Protein AF-A0ABC9CGK4-F1 (afdb_monomer)

Mean predicted aligned error: 20.27 Å

Foldseek 3Di:
DPVVVVVVVVVVVVVVVVVVVVVPDPDPCPVVVVVVVVVVPDDPDPPPVVVVCVVVPPDDDPDDPVRDPPPVPPDDCDDCPPPDDDDPVVVCVVVVVVPDDLPDDDPVNPDDDDDPDDDFDAFLPPRHGFPDADPPLRTTDNDVVVVVVVVVDDNVVSQVSCVVVPNHDDDD

Structure (mmCIF, N/CA/C/O backbone):
data_AF-A0ABC9CGK4-F1
#
_entry.id   AF-A0ABC9CGK4-F1
#
loop_
_atom_site.group_PDB
_atom_site.id
_atom_site.type_symbol
_atom_site.label_atom_id
_atom_site.label_alt_id
_atom_site.label_comp_id
_atom_site.label_asym_id
_atom_site.label_entity_id
_atom_site.label_seq_id
_atom_site.pdbx_PDB_ins_code
_atom_site.Cartn_x
_atom_site.Cartn_y
_atom_site.Cartn_z
_atom_site.occupancy
_atom_site.B_iso_or_equiv
_atom_site.auth_seq_id
_atom_site.auth_comp_id
_atom_site.auth_asym_id
_atom_site.auth_atom_id
_atom_site.pdbx_PDB_model_num
ATOM 1 N N . MET A 1 1 ? 56.848 48.863 -4.645 1.00 46.91 1 MET A N 1
ATOM 2 C CA . MET A 1 1 ? 55.683 47.947 -4.764 1.00 46.91 1 MET A CA 1
ATOM 3 C C . MET A 1 1 ? 55.242 47.664 -6.224 1.00 46.91 1 MET A C 1
ATOM 5 O O . MET A 1 1 ? 54.053 47.618 -6.500 1.00 46.91 1 MET A O 1
ATOM 9 N N . LYS A 1 2 ? 56.152 47.425 -7.191 1.00 50.72 2 LYS A N 1
ATOM 10 C CA . LYS A 1 2 ? 55.785 47.105 -8.604 1.00 50.72 2 LYS A CA 1
ATOM 11 C C . LYS A 1 2 ? 56.156 45.682 -9.067 1.00 50.72 2 LYS A C 1
ATOM 13 O O . LYS A 1 2 ? 55.828 45.301 -10.188 1.00 50.72 2 LYS A O 1
ATOM 18 N N . TRP A 1 3 ? 56.805 44.889 -8.211 1.00 38.78 3 TRP A N 1
ATOM 19 C CA . TRP A 1 3 ? 57.241 43.521 -8.528 1.00 38.78 3 TRP A CA 1
ATOM 20 C C . TRP A 1 3 ? 56.156 42.463 -8.276 1.00 38.78 3 TRP A C 1
ATOM 22 O O . TRP A 1 3 ? 55.931 41.602 -9.124 1.00 38.78 3 TRP A O 1
ATOM 32 N N . HIS A 1 4 ? 55.400 42.575 -7.179 1.00 43.91 4 HIS A N 1
ATOM 33 C CA . HIS A 1 4 ? 54.334 41.616 -6.850 1.00 43.91 4 HIS A CA 1
ATOM 34 C C . HIS A 1 4 ? 53.151 41.636 -7.835 1.00 43.91 4 HIS A C 1
ATOM 36 O O . HIS A 1 4 ? 52.576 40.591 -8.131 1.00 43.91 4 HIS A O 1
ATOM 42 N N . SER A 1 5 ? 52.824 42.798 -8.408 1.00 45.44 5 SER A N 1
ATOM 43 C CA . SER A 1 5 ? 51.673 42.951 -9.311 1.00 45.44 5 SER A CA 1
ATOM 44 C C . SER A 1 5 ? 51.869 42.247 -10.668 1.00 45.44 5 SER A C 1
ATOM 46 O O . SER A 1 5 ? 50.939 41.630 -11.187 1.00 45.44 5 SER A O 1
ATOM 48 N N . ARG A 1 6 ? 53.100 42.227 -11.208 1.00 48.16 6 ARG A N 1
ATOM 49 C CA . ARG A 1 6 ? 53.419 41.560 -12.489 1.00 48.16 6 ARG A CA 1
ATOM 50 C C . ARG A 1 6 ? 53.414 40.030 -12.415 1.00 48.16 6 ARG A C 1
ATOM 52 O O . ARG A 1 6 ? 53.155 39.375 -13.421 1.00 48.16 6 ARG A O 1
ATOM 59 N N . ARG A 1 7 ? 53.692 39.452 -11.242 1.00 48.03 7 ARG A N 1
ATOM 60 C CA . ARG A 1 7 ? 53.636 37.994 -11.021 1.00 48.03 7 ARG A CA 1
ATOM 61 C C . ARG A 1 7 ? 52.190 37.505 -10.979 1.00 48.03 7 ARG A C 1
ATOM 63 O O . ARG A 1 7 ? 51.848 36.528 -11.636 1.00 48.03 7 ARG A O 1
ATOM 70 N N . LEU A 1 8 ? 51.333 38.244 -10.277 1.00 50.19 8 LEU A N 1
ATOM 71 C CA . LEU A 1 8 ? 49.911 37.929 -10.138 1.00 50.19 8 LEU A CA 1
ATOM 72 C C . LEU A 1 8 ? 49.140 38.066 -11.458 1.00 50.19 8 LEU A C 1
ATOM 74 O O . LEU A 1 8 ? 48.260 37.251 -11.730 1.00 50.19 8 LEU A O 1
ATOM 78 N N . SER A 1 9 ? 49.479 39.044 -12.305 1.00 54.06 9 SER A N 1
ATOM 79 C CA . SER A 1 9 ? 48.847 39.183 -13.623 1.00 54.06 9 SER A CA 1
ATOM 80 C C . SER A 1 9 ? 49.251 38.067 -14.595 1.00 54.06 9 SER A C 1
ATOM 82 O O . SER A 1 9 ? 48.394 37.560 -15.318 1.00 54.06 9 SER A O 1
ATOM 84 N N . LYS A 1 10 ? 50.513 37.609 -14.561 1.00 52.06 10 LYS A N 1
ATOM 85 C CA . LYS A 1 10 ? 50.986 36.458 -15.355 1.00 52.06 10 LYS A CA 1
ATOM 86 C C . LYS A 1 10 ? 50.300 35.149 -14.959 1.00 52.06 10 LYS A C 1
ATOM 88 O O . LYS A 1 10 ? 49.880 34.415 -15.843 1.00 52.06 10 LYS A O 1
ATOM 93 N N . VAL A 1 11 ? 50.136 34.887 -13.660 1.00 56.72 11 VAL A N 1
ATOM 94 C CA . VAL A 1 11 ? 49.480 33.666 -13.148 1.00 56.72 11 VAL A CA 1
ATOM 95 C C . VAL A 1 11 ? 47.980 33.638 -13.479 1.00 56.72 11 VAL A C 1
ATOM 97 O O . VAL A 1 11 ? 47.439 32.595 -13.835 1.00 56.72 11 VAL A O 1
ATOM 100 N N . LYS A 1 12 ? 47.296 34.790 -13.429 1.00 54.22 12 LYS A N 1
ATOM 101 C CA . LYS A 1 12 ? 45.872 34.880 -13.802 1.00 54.22 12 LYS A CA 1
ATOM 102 C C . LYS A 1 12 ? 45.640 34.751 -15.312 1.00 54.22 12 LYS A C 1
ATOM 104 O O . LYS A 1 12 ? 44.657 34.137 -15.720 1.00 54.22 12 LYS A O 1
ATOM 109 N N . ALA A 1 13 ? 46.537 35.298 -16.135 1.00 55.47 13 ALA A N 1
ATOM 110 C CA . ALA A 1 13 ? 46.446 35.189 -17.589 1.00 55.47 13 ALA A CA 1
ATOM 111 C C . ALA A 1 13 ? 46.690 33.754 -18.080 1.00 55.47 13 ALA A C 1
ATOM 113 O O . ALA A 1 13 ? 45.994 33.303 -18.976 1.00 55.47 13 ALA A O 1
ATOM 114 N N . THR A 1 14 ? 47.622 33.007 -17.478 1.00 57.31 14 THR A N 1
ATOM 115 C CA . THR A 1 14 ? 47.886 31.609 -17.863 1.00 57.31 14 THR A CA 1
ATOM 116 C C . THR A 1 14 ? 46.795 30.640 -17.400 1.00 57.31 14 THR A C 1
ATOM 118 O O . THR A 1 14 ? 46.536 29.651 -18.086 1.00 57.31 14 THR A O 1
ATOM 121 N N . GLY A 1 15 ? 46.114 30.927 -16.283 1.00 56.69 15 GLY A N 1
ATOM 122 C CA . GLY A 1 15 ? 44.988 30.124 -15.791 1.00 56.69 15 GLY A CA 1
ATOM 123 C C . GLY A 1 15 ? 43.732 30.209 -16.669 1.00 56.69 15 GLY A C 1
ATOM 124 O O . GLY A 1 15 ? 43.061 29.202 -16.893 1.00 56.69 15 GLY A O 1
ATOM 125 N N . THR A 1 16 ? 43.430 31.383 -17.235 1.00 56.88 16 THR A N 1
ATOM 126 C CA . THR A 1 16 ? 42.256 31.560 -18.111 1.00 56.88 16 THR A CA 1
ATOM 127 C C . THR A 1 16 ? 42.445 30.938 -19.499 1.00 56.88 16 THR A C 1
ATOM 129 O O . THR A 1 16 ? 41.481 30.416 -20.065 1.00 56.88 16 THR A O 1
ATOM 132 N N . THR A 1 17 ? 43.674 30.889 -20.031 1.00 57.62 17 THR A N 1
ATOM 133 C CA . THR A 1 17 ? 43.997 30.149 -21.270 1.00 57.62 17 THR A CA 1
ATOM 134 C C . THR A 1 17 ? 43.929 28.628 -21.080 1.00 57.62 17 THR A C 1
ATOM 136 O O . THR A 1 17 ? 43.604 27.898 -22.018 1.00 57.62 17 THR A O 1
ATOM 139 N N . TRP A 1 18 ? 44.176 28.138 -19.860 1.00 56.16 18 TRP A N 1
ATOM 140 C CA . TRP A 1 18 ? 44.088 26.717 -19.502 1.00 56.16 18 TRP A CA 1
ATOM 141 C C . TRP A 1 18 ? 42.650 26.190 -19.531 1.00 56.16 18 TRP A C 1
ATOM 143 O O . TRP A 1 18 ? 42.375 25.150 -20.126 1.00 56.16 18 TRP A O 1
ATOM 153 N N . TYR A 1 19 ? 41.710 26.940 -18.952 1.00 54.78 19 TYR A N 1
ATOM 154 C CA . TYR A 1 19 ? 40.296 26.555 -18.950 1.00 54.78 19 TYR A CA 1
ATOM 155 C C . TYR A 1 19 ? 39.710 26.514 -20.371 1.00 54.78 19 TYR A C 1
ATOM 157 O O . TYR A 1 19 ? 38.987 25.584 -20.720 1.00 54.78 19 TYR A O 1
ATOM 165 N N . LYS A 1 20 ? 40.092 27.468 -21.233 1.00 58.16 20 LYS A N 1
ATOM 166 C CA . LYS A 1 20 ? 39.636 27.508 -22.633 1.00 58.16 20 LYS A CA 1
ATOM 167 C C . LYS A 1 20 ? 40.177 26.360 -23.493 1.00 58.16 20 LYS A C 1
ATOM 169 O O . LYS A 1 20 ? 39.456 25.890 -24.364 1.00 58.16 20 LYS A O 1
ATOM 174 N N . THR A 1 21 ? 41.403 25.893 -23.250 1.00 59.38 21 THR A N 1
ATOM 175 C CA . THR A 1 21 ? 42.019 24.786 -24.016 1.00 59.38 21 THR A CA 1
ATOM 176 C C . THR A 1 21 ? 41.604 23.396 -23.523 1.00 59.38 21 THR A C 1
ATOM 178 O O . THR A 1 21 ? 41.687 22.429 -24.269 1.00 59.38 21 THR A O 1
ATOM 181 N N . MET A 1 22 ? 41.105 23.272 -22.288 1.00 55.84 22 MET A N 1
ATOM 182 C CA . MET A 1 22 ? 40.564 22.009 -21.769 1.00 55.84 22 MET A CA 1
ATOM 183 C C . MET A 1 22 ? 39.215 21.612 -22.379 1.00 55.84 22 MET A C 1
ATOM 185 O O . MET A 1 22 ? 38.904 20.425 -22.428 1.00 55.84 22 MET A O 1
ATOM 189 N N . ILE A 1 23 ? 38.403 22.585 -22.799 1.00 54.06 23 ILE A N 1
ATOM 190 C CA . ILE A 1 23 ? 37.043 22.338 -23.304 1.00 54.06 23 ILE A CA 1
ATOM 191 C C . ILE A 1 23 ? 37.070 21.780 -24.742 1.00 54.06 23 ILE A C 1
ATOM 193 O O . ILE A 1 23 ? 36.107 21.145 -25.164 1.00 54.06 23 ILE A O 1
ATOM 197 N N . SER A 1 24 ? 38.177 21.949 -25.478 1.00 57.53 24 SER A N 1
ATOM 198 C CA . SER A 1 24 ? 38.319 21.509 -26.875 1.00 57.53 24 SER A CA 1
ATOM 199 C C . SER A 1 24 ? 38.972 20.135 -27.074 1.00 57.53 24 SER A C 1
ATOM 201 O O . SER A 1 24 ? 38.864 19.576 -28.164 1.00 57.53 24 SER A O 1
ATOM 203 N N . ASP A 1 25 ? 39.637 19.567 -26.062 1.00 53.28 25 ASP A N 1
ATOM 204 C CA . ASP A 1 25 ? 40.569 18.449 -26.268 1.00 53.28 25 ASP A CA 1
ATOM 205 C C . ASP A 1 25 ? 40.047 17.130 -25.648 1.00 53.28 25 ASP A C 1
ATOM 207 O O . ASP A 1 25 ? 40.188 16.879 -24.451 1.00 53.28 25 ASP A O 1
ATOM 211 N N . ILE A 1 26 ? 39.475 16.245 -26.478 1.00 56.34 26 ILE A N 1
ATOM 212 C CA . ILE A 1 26 ? 38.935 14.912 -26.106 1.00 56.34 26 ILE A CA 1
ATOM 213 C C . ILE A 1 26 ? 40.022 13.814 -26.245 1.00 56.34 26 ILE A C 1
ATOM 215 O O . ILE A 1 26 ? 39.806 12.748 -26.813 1.00 56.34 26 ILE A O 1
ATOM 219 N N . GLY A 1 27 ? 41.244 14.065 -25.762 1.00 58.41 27 GLY A N 1
ATOM 220 C CA . GLY A 1 27 ? 42.367 13.126 -25.925 1.00 58.41 27 GLY A CA 1
ATOM 221 C C . GLY A 1 27 ? 43.395 13.131 -24.791 1.00 58.41 27 GLY A C 1
ATOM 222 O O . GLY A 1 27 ? 43.463 14.065 -23.993 1.00 58.41 27 GLY A O 1
ATOM 223 N N . ASN A 1 28 ? 44.227 12.079 -24.743 1.00 54.97 28 ASN A N 1
ATOM 224 C CA . ASN A 1 28 ? 45.218 11.773 -23.690 1.00 54.97 28 ASN A CA 1
ATOM 225 C C . ASN A 1 28 ? 46.331 12.827 -23.474 1.00 54.97 28 ASN A C 1
ATOM 227 O O . ASN A 1 28 ? 47.193 12.642 -22.624 1.00 54.97 28 ASN A O 1
ATOM 231 N N . THR A 1 29 ? 46.296 13.973 -24.154 1.00 56.22 29 THR A N 1
ATOM 232 C CA . THR A 1 29 ? 47.241 15.090 -23.970 1.00 56.22 29 THR A CA 1
ATOM 233 C C . THR A 1 29 ? 47.011 15.885 -22.679 1.00 56.22 29 THR A C 1
ATOM 235 O O . THR A 1 29 ? 47.730 16.844 -22.395 1.00 56.22 29 THR A O 1
ATOM 238 N N . LYS A 1 30 ? 45.977 15.537 -21.901 1.00 58.66 30 LYS A N 1
ATOM 239 C CA . LYS A 1 30 ? 45.605 16.230 -20.659 1.00 58.66 30 LYS A CA 1
ATOM 240 C C . LYS A 1 30 ? 46.656 16.051 -19.556 1.00 58.66 30 LYS A C 1
ATOM 242 O O . LYS A 1 30 ? 46.901 16.988 -18.799 1.00 58.66 30 LYS A O 1
ATOM 247 N N . PHE A 1 31 ? 47.292 14.878 -19.497 1.00 56.25 31 PHE A N 1
ATOM 248 C CA . PHE A 1 31 ? 48.267 14.529 -18.460 1.00 56.25 31 PHE A CA 1
ATOM 249 C C . PHE A 1 31 ? 49.621 15.228 -18.672 1.00 56.25 31 PHE A C 1
ATOM 251 O O . PHE A 1 31 ? 50.146 15.848 -17.749 1.00 56.25 31 PHE A O 1
ATOM 258 N N . ASP A 1 32 ? 50.121 15.263 -19.910 1.00 58.19 32 ASP A N 1
ATOM 259 C CA . ASP A 1 32 ? 51.394 15.926 -20.241 1.00 58.19 32 ASP A CA 1
ATOM 260 C C . ASP A 1 32 ? 51.341 17.440 -20.016 1.00 58.19 32 ASP A C 1
ATOM 262 O O . ASP A 1 32 ? 52.285 18.052 -19.508 1.00 58.19 32 ASP A O 1
ATOM 266 N N . LYS A 1 33 ? 50.202 18.061 -20.347 1.00 63.09 33 LYS A N 1
ATOM 267 C CA . LYS A 1 33 ? 49.974 19.487 -20.089 1.00 63.09 33 LYS A CA 1
ATOM 268 C C . LYS A 1 33 ? 49.968 19.771 -18.579 1.00 63.09 33 LYS A C 1
ATOM 270 O O . LYS A 1 33 ? 50.563 20.762 -18.156 1.00 63.09 33 LYS A O 1
ATOM 275 N N . PHE A 1 34 ? 49.361 18.895 -17.772 1.00 59.97 34 PHE A N 1
ATOM 276 C CA . PHE A 1 34 ? 49.305 19.014 -16.309 1.00 59.97 34 PHE A CA 1
ATOM 277 C C . PHE A 1 34 ? 50.690 18.904 -15.654 1.00 59.97 34 PHE A C 1
ATOM 279 O O . PHE A 1 34 ? 51.062 19.780 -14.873 1.00 59.97 34 PHE A O 1
ATOM 286 N N . SER A 1 35 ? 51.496 17.911 -16.048 1.00 60.75 35 SER A N 1
ATOM 287 C CA . SER A 1 35 ? 52.875 17.744 -15.557 1.00 60.75 35 SER A CA 1
ATOM 288 C C . SER A 1 35 ? 53.750 18.963 -15.866 1.00 60.75 35 SER A C 1
ATOM 290 O O . SER A 1 35 ? 54.522 19.428 -15.027 1.00 60.75 35 SER A O 1
ATOM 292 N N . LYS A 1 36 ? 53.598 19.537 -17.065 1.00 63.38 36 LYS A N 1
ATOM 293 C CA . LYS A 1 36 ? 54.353 20.721 -17.492 1.00 63.38 36 LYS A CA 1
ATOM 294 C C . LYS A 1 36 ? 53.952 21.985 -16.725 1.00 63.38 36 LYS A C 1
ATOM 296 O O . LYS A 1 36 ? 54.790 22.851 -16.503 1.00 63.38 36 LYS A O 1
ATOM 301 N N . TRP A 1 37 ? 52.691 22.091 -16.301 1.00 65.94 37 TRP A N 1
ATOM 302 C CA . TRP A 1 37 ? 52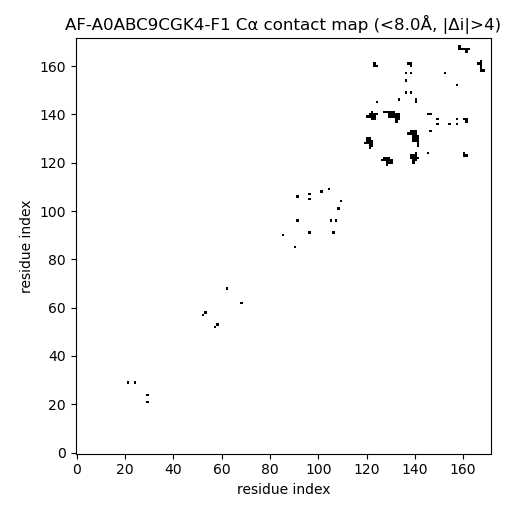.202 23.203 -15.481 1.00 65.94 37 TRP A CA 1
ATOM 303 C C . TRP A 1 37 ? 52.675 23.105 -14.022 1.00 65.94 37 TRP A C 1
ATOM 305 O O . TRP A 1 37 ? 53.106 24.111 -13.460 1.00 65.94 37 TRP A O 1
ATOM 315 N N . LEU A 1 38 ? 52.685 21.900 -13.438 1.00 60.72 38 LEU A N 1
ATOM 316 C CA . LEU A 1 38 ? 53.235 21.659 -12.097 1.00 60.72 38 LEU A CA 1
ATOM 317 C C . LEU A 1 38 ? 54.721 22.034 -12.009 1.00 60.72 38 LEU A C 1
ATOM 319 O O . LEU A 1 38 ? 55.124 22.719 -11.073 1.00 60.72 38 LEU A O 1
ATOM 323 N N . SER A 1 39 ? 55.510 21.698 -13.035 1.00 59.88 39 SER A N 1
ATOM 324 C CA . SER A 1 39 ? 56.930 22.073 -13.115 1.00 59.88 39 SER A CA 1
ATOM 325 C C . SER A 1 39 ? 57.172 23.593 -13.128 1.00 59.88 39 SER A C 1
ATOM 327 O O . SER A 1 39 ? 58.266 24.039 -12.791 1.00 59.88 39 SER A O 1
ATOM 329 N N . VAL A 1 40 ? 56.174 24.397 -13.513 1.00 59.38 40 VAL A N 1
ATOM 330 C CA . VAL A 1 40 ? 56.262 25.867 -13.613 1.00 59.38 40 VAL A CA 1
ATOM 331 C C . VAL A 1 40 ? 55.880 26.567 -12.295 1.00 59.38 40 VAL A C 1
ATOM 333 O O . VAL A 1 40 ? 56.236 27.729 -12.101 1.00 59.38 40 VAL A O 1
ATOM 336 N N . MET A 1 41 ? 55.206 25.880 -11.361 1.00 54.84 41 MET A N 1
ATOM 337 C CA . MET A 1 41 ? 54.667 26.460 -10.115 1.00 54.84 41 MET A CA 1
ATOM 338 C C . MET A 1 41 ? 55.586 26.336 -8.872 1.00 54.84 41 MET A C 1
ATOM 340 O O . MET A 1 41 ? 55.143 26.682 -7.783 1.00 54.84 41 MET A O 1
ATOM 344 N N . HIS A 1 42 ? 56.875 25.994 -9.057 1.00 54.56 42 HIS A N 1
ATOM 345 C CA . HIS A 1 42 ? 57.973 25.930 -8.057 1.00 54.56 42 HIS A CA 1
ATOM 346 C C . HIS A 1 42 ? 57.876 24.830 -6.973 1.00 54.56 42 HIS A C 1
ATOM 348 O O . HIS A 1 42 ? 56.928 24.827 -6.206 1.00 54.56 42 HIS A O 1
ATOM 354 N N . ILE A 1 43 ? 58.929 23.998 -6.844 1.00 44.09 43 ILE A N 1
ATOM 355 C CA . ILE A 1 43 ? 59.604 23.536 -5.600 1.00 44.09 43 ILE A CA 1
ATOM 356 C C . ILE A 1 43 ? 60.914 22.850 -6.041 1.00 44.09 43 ILE A C 1
ATOM 358 O O . ILE A 1 43 ? 60.907 21.790 -6.664 1.00 44.09 43 ILE A O 1
ATOM 362 N N . GLY A 1 44 ? 62.050 23.496 -5.776 1.00 50.28 44 GLY A N 1
ATOM 363 C CA . GLY A 1 44 ? 63.364 22.877 -5.906 1.00 50.28 44 GLY A CA 1
ATOM 364 C C . GLY A 1 44 ? 63.647 22.079 -4.645 1.00 50.28 44 GLY A C 1
ATOM 365 O O . GLY A 1 44 ? 64.079 22.679 -3.679 1.00 50.28 44 GLY A O 1
ATOM 366 N N . GLU A 1 45 ? 63.324 20.784 -4.656 1.00 49.78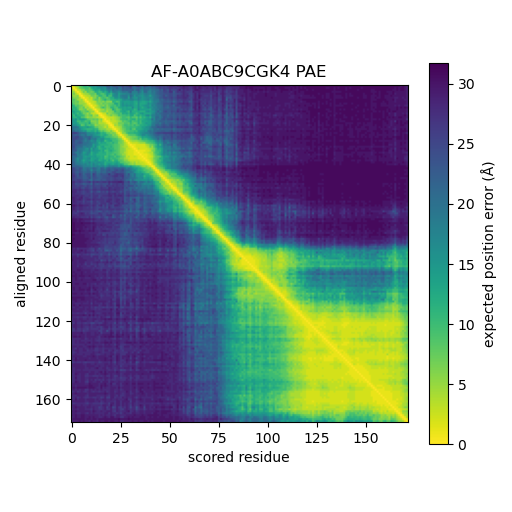 45 GLU A N 1
ATOM 367 C CA . GLU A 1 45 ? 63.848 19.746 -3.738 1.00 49.78 45 GLU A CA 1
ATOM 368 C C . GLU A 1 45 ? 63.285 18.340 -4.052 1.00 49.78 45 GLU A C 1
ATOM 370 O O . GLU A 1 45 ? 63.268 17.451 -3.212 1.00 49.78 45 GLU A O 1
ATOM 375 N N . TYR A 1 46 ? 62.842 18.084 -5.289 1.00 46.62 46 TYR A N 1
ATOM 376 C CA . TYR A 1 46 ? 62.277 16.783 -5.690 1.00 46.62 46 TYR A CA 1
ATOM 377 C C . TYR A 1 46 ? 63.288 15.844 -6.364 1.00 46.62 46 TYR A C 1
ATOM 379 O O . TYR A 1 46 ? 62.906 14.871 -6.997 1.00 46.62 46 TYR A O 1
ATOM 387 N N . SER A 1 47 ? 64.592 16.118 -6.259 1.00 50.53 47 SER A N 1
ATOM 388 C CA . SER A 1 47 ? 65.607 15.227 -6.840 1.00 50.53 47 SER A CA 1
ATOM 389 C C . SER A 1 47 ? 65.998 14.077 -5.907 1.00 50.53 47 SER A C 1
ATOM 391 O O . SER A 1 47 ? 66.525 13.078 -6.387 1.00 50.53 47 SER A O 1
ATOM 393 N N . SER A 1 48 ? 65.772 14.205 -4.593 1.00 44.88 48 SER A N 1
ATOM 394 C CA . SER A 1 48 ? 66.243 13.209 -3.617 1.00 44.88 48 SER A CA 1
ATOM 395 C C . SER A 1 48 ? 65.231 12.088 -3.360 1.00 44.88 48 SER A C 1
ATOM 397 O O . SER A 1 48 ? 65.639 10.946 -3.186 1.00 44.88 48 SER A O 1
ATOM 399 N N . MET A 1 49 ? 63.922 12.370 -3.394 1.00 48.94 49 MET A N 1
ATOM 400 C CA . MET A 1 49 ? 62.893 11.338 -3.171 1.00 48.94 49 MET A CA 1
ATOM 401 C C . MET A 1 49 ? 62.705 10.408 -4.379 1.00 48.94 49 MET A C 1
ATOM 403 O O . MET A 1 49 ? 62.426 9.227 -4.201 1.00 48.94 49 MET A O 1
ATOM 407 N N . GLU A 1 50 ? 62.918 10.901 -5.603 1.00 55.09 50 GLU A N 1
ATOM 408 C CA . GLU A 1 50 ? 62.808 10.088 -6.825 1.00 55.09 50 GLU A CA 1
ATOM 409 C C . GLU A 1 50 ? 63.821 8.928 -6.837 1.00 55.09 50 GLU A C 1
ATOM 411 O O . GLU A 1 50 ? 63.498 7.825 -7.271 1.00 55.09 50 GLU A O 1
ATOM 416 N N . LEU A 1 51 ? 65.029 9.130 -6.295 1.00 53.66 51 LEU A N 1
ATOM 417 C CA . LEU A 1 51 ? 66.045 8.074 -6.228 1.00 53.66 51 LEU A CA 1
ATOM 418 C C . LEU A 1 51 ? 65.725 7.000 -5.181 1.00 53.66 51 LEU A C 1
ATOM 420 O O . LEU A 1 51 ? 66.057 5.838 -5.402 1.00 53.66 51 LEU A O 1
ATOM 424 N N . GLU A 1 52 ? 65.066 7.346 -4.074 1.00 50.62 52 GLU A N 1
ATOM 425 C CA . GLU A 1 52 ? 64.681 6.372 -3.042 1.00 50.62 52 GLU A CA 1
ATOM 426 C C . GLU A 1 52 ? 63.461 5.541 -3.460 1.00 50.62 52 GLU A C 1
ATOM 428 O O . GLU A 1 52 ? 63.443 4.329 -3.244 1.00 50.62 52 GLU A O 1
ATOM 433 N N . VAL A 1 53 ? 62.490 6.151 -4.151 1.00 53.81 53 VAL A N 1
ATOM 434 C CA . VAL A 1 53 ? 61.304 5.452 -4.683 1.00 53.81 53 VAL A CA 1
ATOM 435 C C . VAL A 1 53 ? 61.680 4.480 -5.809 1.00 53.81 53 VAL A C 1
ATOM 437 O O . VAL A 1 53 ? 61.139 3.376 -5.874 1.00 53.81 53 VAL A O 1
ATOM 440 N N . VAL A 1 54 ? 62.651 4.839 -6.659 1.00 56.12 54 VAL A N 1
ATOM 441 C CA . VAL A 1 54 ? 63.182 3.950 -7.711 1.00 56.12 54 VAL A CA 1
ATOM 442 C C . VAL A 1 54 ? 63.978 2.779 -7.120 1.00 56.12 54 VAL A C 1
ATOM 444 O O . VAL A 1 54 ? 63.930 1.675 -7.660 1.00 56.12 54 VAL A O 1
ATOM 447 N N . LYS A 1 55 ? 64.675 2.984 -5.994 1.00 52.56 55 LYS A N 1
ATOM 448 C CA . LYS A 1 55 ? 65.481 1.947 -5.324 1.00 52.56 55 LYS A CA 1
ATOM 449 C C . LYS A 1 55 ? 64.640 0.936 -4.534 1.00 52.56 55 LYS A C 1
ATOM 451 O O . LYS A 1 55 ? 65.133 -0.147 -4.238 1.00 52.56 55 LYS A O 1
ATOM 456 N N . ALA A 1 56 ? 63.394 1.279 -4.205 1.00 51.91 56 ALA A N 1
ATOM 457 C CA . ALA A 1 56 ? 62.499 0.468 -3.379 1.00 51.91 56 ALA A CA 1
ATOM 458 C C . ALA A 1 56 ? 61.608 -0.528 -4.156 1.00 51.91 56 ALA A C 1
ATOM 460 O O . ALA A 1 56 ? 60.724 -1.120 -3.548 1.00 51.91 56 ALA A O 1
ATOM 461 N N . GLU A 1 57 ? 61.789 -0.711 -5.473 1.00 55.81 57 GLU A N 1
ATOM 462 C CA . GLU A 1 57 ? 60.988 -1.642 -6.305 1.00 55.81 57 GLU A CA 1
ATOM 463 C C . GLU A 1 57 ? 59.452 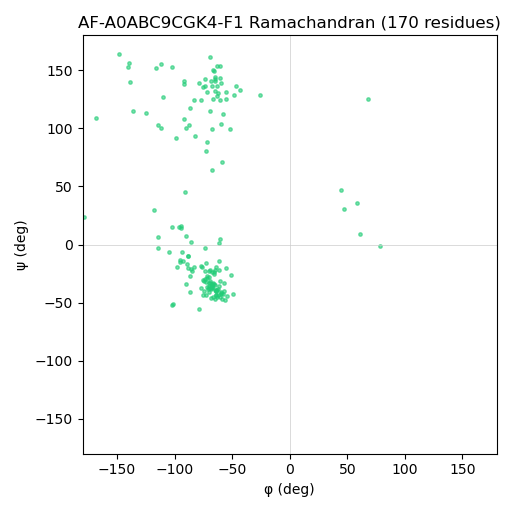-1.537 -6.100 1.00 55.81 57 GLU A C 1
ATOM 465 O O . GLU A 1 57 ? 58.712 -2.501 -6.270 1.00 55.81 57 GLU A O 1
ATOM 470 N N . MET A 1 58 ? 58.928 -0.352 -5.761 1.00 52.34 58 MET A N 1
ATOM 471 C CA . MET A 1 58 ? 57.482 -0.119 -5.577 1.00 52.34 58 MET A CA 1
ATOM 472 C C . MET A 1 58 ? 56.781 0.427 -6.833 1.00 52.34 58 MET A C 1
ATOM 474 O O . MET A 1 58 ? 55.654 0.922 -6.762 1.00 52.34 58 MET A O 1
ATOM 478 N N . VAL A 1 59 ? 57.410 0.337 -8.007 1.00 57.47 59 VAL A N 1
ATOM 479 C CA . VAL A 1 59 ? 56.762 0.708 -9.270 1.00 57.47 59 VAL A CA 1
ATOM 480 C C . VAL A 1 59 ? 56.030 -0.517 -9.805 1.00 57.47 59 VAL A C 1
ATOM 482 O O . VAL A 1 59 ? 56.640 -1.437 -10.345 1.00 57.47 59 VAL A O 1
ATOM 485 N N . LEU A 1 60 ? 54.702 -0.535 -9.645 1.00 57.16 60 LEU A N 1
ATOM 486 C CA . LEU A 1 60 ? 53.839 -1.506 -10.320 1.00 57.16 60 LEU A CA 1
ATOM 487 C C . LEU A 1 60 ? 54.219 -1.587 -11.804 1.00 57.16 60 LEU A C 1
ATOM 489 O O . LEU A 1 60 ? 54.404 -0.556 -12.455 1.00 57.16 60 LEU A O 1
ATOM 493 N N . ALA A 1 61 ? 54.291 -2.810 -12.338 1.00 58.84 61 ALA A N 1
ATOM 494 C CA . ALA A 1 61 ? 54.554 -3.035 -13.753 1.00 58.84 61 ALA A CA 1
ATOM 495 C C . ALA A 1 61 ? 53.634 -2.130 -14.603 1.00 58.84 61 ALA A C 1
ATOM 497 O O . ALA A 1 61 ? 52.415 -2.141 -14.393 1.00 58.84 61 ALA A O 1
ATOM 498 N N . PRO A 1 62 ? 54.173 -1.359 -15.569 1.00 60.44 62 PRO A N 1
ATOM 499 C CA . PRO A 1 62 ? 53.411 -0.341 -16.303 1.00 60.44 62 PRO A CA 1
ATOM 500 C C . PRO A 1 62 ? 52.240 -0.927 -17.102 1.00 60.44 62 PRO A C 1
ATOM 502 O O . PRO A 1 62 ? 51.341 -0.207 -17.542 1.00 60.44 62 PRO A O 1
ATOM 505 N N . THR A 1 63 ? 52.220 -2.247 -17.280 1.00 61.25 63 THR A N 1
ATOM 506 C CA . THR A 1 63 ? 51.151 -2.970 -17.953 1.00 61.25 63 THR A CA 1
ATOM 507 C C . THR A 1 63 ? 50.805 -4.228 -17.171 1.00 61.25 63 THR A C 1
ATOM 509 O O . THR A 1 63 ? 51.607 -5.154 -17.065 1.00 61.25 63 THR A O 1
ATOM 512 N N . LEU A 1 64 ? 49.586 -4.268 -16.641 1.00 70.62 64 LEU A N 1
ATOM 513 C CA . LEU A 1 64 ? 49.051 -5.441 -15.958 1.00 70.62 64 LEU A CA 1
ATOM 514 C C . LEU A 1 64 ? 48.892 -6.612 -16.950 1.00 70.62 64 LEU A C 1
ATOM 516 O O . LEU A 1 64 ? 48.447 -6.383 -18.077 1.00 70.62 64 LEU A O 1
ATOM 520 N N . PRO A 1 65 ? 49.165 -7.866 -16.545 1.00 67.50 65 PRO A N 1
ATOM 521 C CA . PRO A 1 65 ? 49.211 -9.026 -17.447 1.00 67.50 65 PRO A CA 1
ATOM 522 C C . PRO A 1 65 ? 47.865 -9.372 -18.106 1.00 67.50 65 PRO A C 1
ATOM 524 O O . PRO A 1 65 ? 47.832 -10.024 -19.146 1.00 67.50 65 PRO A O 1
ATOM 527 N N . PHE A 1 66 ? 46.743 -8.905 -17.552 1.00 72.75 66 PHE A N 1
ATOM 528 C CA . PHE A 1 66 ? 45.417 -9.061 -18.165 1.00 72.75 66 PHE A CA 1
ATOM 529 C C . PHE A 1 66 ? 45.057 -7.924 -19.139 1.00 72.75 66 PHE A C 1
ATOM 531 O O . PHE A 1 66 ? 44.060 -8.006 -19.859 1.00 72.75 66 PHE A O 1
ATOM 538 N N . LYS A 1 67 ? 45.849 -6.845 -19.181 1.00 60.16 67 LYS A N 1
ATOM 539 C CA . LYS A 1 67 ? 45.598 -5.664 -20.006 1.00 60.16 67 LYS A CA 1
ATOM 540 C C . LYS A 1 67 ? 46.443 -5.753 -21.271 1.00 60.16 67 LYS A C 1
ATOM 542 O O . LYS A 1 67 ? 47.579 -5.292 -21.312 1.00 60.16 67 LYS A O 1
ATOM 547 N N . LYS A 1 68 ? 45.876 -6.336 -22.332 1.00 66.88 68 LYS A N 1
ATOM 548 C CA . LYS A 1 68 ? 46.488 -6.286 -23.668 1.00 66.88 68 LYS A CA 1
ATOM 549 C C . LYS A 1 68 ? 46.648 -4.817 -24.064 1.00 66.88 68 LYS A C 1
ATOM 551 O O . LYS A 1 68 ? 45.646 -4.126 -24.256 1.00 66.88 68 LYS A O 1
ATOM 556 N N . VAL A 1 69 ? 47.889 -4.340 -24.160 1.00 62.06 69 VAL A N 1
ATOM 557 C CA . VAL A 1 69 ? 48.208 -3.026 -24.727 1.00 62.06 69 VAL A CA 1
ATOM 558 C C . VAL A 1 69 ? 47.705 -3.046 -26.163 1.00 62.06 69 VAL A C 1
ATOM 560 O O . VAL A 1 69 ? 48.286 -3.698 -27.028 1.00 62.06 69 VAL A O 1
ATOM 563 N N . GLN A 1 70 ? 46.574 -2.391 -26.411 1.00 59.16 70 GLN A N 1
ATOM 564 C CA . GLN A 1 70 ? 46.128 -2.126 -27.769 1.00 59.16 70 GLN A CA 1
ATOM 565 C C . GLN A 1 70 ? 47.067 -1.056 -28.321 1.00 59.16 70 GLN A C 1
ATOM 567 O O . GLN A 1 70 ? 46.823 0.137 -28.157 1.00 59.16 70 GLN A O 1
ATOM 572 N N . THR A 1 71 ? 48.189 -1.483 -28.906 1.00 50.31 71 THR A N 1
ATOM 573 C CA . THR A 1 71 ? 48.983 -0.606 -29.760 1.00 50.31 71 THR A CA 1
ATOM 574 C C . THR A 1 71 ? 48.046 -0.081 -30.842 1.00 50.31 71 THR A C 1
ATOM 576 O O . THR A 1 71 ? 47.256 -0.828 -31.427 1.00 50.31 71 THR A O 1
ATOM 579 N N . ALA A 1 72 ? 48.071 1.233 -31.038 1.00 53.91 72 ALA A N 1
ATOM 580 C CA . ALA A 1 72 ? 47.123 1.985 -31.855 1.00 53.91 72 ALA A CA 1
ATOM 581 C C . ALA A 1 72 ? 47.109 1.588 -33.350 1.00 53.91 72 ALA A C 1
ATOM 583 O O . ALA A 1 72 ? 46.334 2.147 -34.123 1.00 53.91 72 ALA A O 1
ATOM 584 N N . ASP A 1 73 ? 47.920 0.607 -33.747 1.00 57.28 73 ASP A N 1
ATOM 585 C CA . ASP A 1 73 ? 48.211 0.256 -35.135 1.00 57.28 73 ASP A CA 1
ATOM 586 C C . ASP A 1 73 ? 47.311 -0.850 -35.707 1.00 57.28 73 ASP A C 1
ATOM 588 O O . ASP A 1 73 ? 47.379 -1.147 -36.896 1.00 57.28 73 ASP A O 1
ATOM 592 N N . LYS A 1 74 ? 46.447 -1.478 -34.896 1.00 53.34 74 LYS A N 1
ATOM 593 C CA . LYS A 1 74 ? 45.586 -2.597 -35.342 1.00 53.34 74 LYS A CA 1
ATOM 594 C C . LYS A 1 74 ? 44.087 -2.327 -35.263 1.00 53.34 74 LYS A C 1
ATOM 596 O O . LYS A 1 74 ? 43.304 -3.258 -35.094 1.00 53.34 74 LYS A O 1
ATOM 601 N N . TYR A 1 75 ? 43.664 -1.076 -35.416 1.00 50.31 75 TYR A N 1
ATOM 602 C CA . TYR A 1 75 ? 42.277 -0.792 -35.776 1.00 50.31 75 TYR A CA 1
ATOM 603 C C . TYR A 1 75 ? 42.257 0.065 -37.039 1.00 50.31 75 TYR A C 1
ATOM 605 O O . TYR A 1 75 ? 42.676 1.225 -36.971 1.00 50.31 75 TYR A O 1
ATOM 613 N N . PRO A 1 76 ? 41.765 -0.444 -38.190 1.00 59.44 76 PRO A N 1
ATOM 614 C CA . PRO A 1 76 ? 41.388 0.461 -39.260 1.00 59.44 76 PRO A CA 1
ATOM 615 C C . PRO A 1 76 ? 40.387 1.430 -38.638 1.00 59.44 76 PRO A C 1
ATOM 617 O O . PRO A 1 76 ? 39.415 1.000 -38.011 1.00 59.44 76 PRO A O 1
ATOM 620 N N . LYS A 1 77 ? 40.648 2.735 -38.742 1.00 59.41 77 LYS A N 1
ATOM 621 C CA . LYS A 1 77 ? 39.709 3.786 -38.336 1.00 59.41 77 LYS A CA 1
ATOM 622 C C . LYS A 1 77 ? 38.502 3.757 -39.285 1.00 59.41 77 LYS A C 1
ATOM 624 O O . LYS A 1 77 ? 38.278 4.686 -40.051 1.00 59.41 77 LYS A O 1
ATOM 629 N N . GLY A 1 78 ? 37.744 2.661 -39.271 1.00 55.56 78 GLY A N 1
ATOM 630 C CA . GLY A 1 78 ? 36.376 2.627 -39.751 1.00 55.56 78 GLY A CA 1
ATOM 631 C C . GLY A 1 78 ? 35.596 3.634 -38.924 1.00 55.56 78 GLY A C 1
ATOM 632 O O . GLY A 1 78 ? 35.869 3.780 -37.731 1.00 55.56 78 GLY A O 1
ATOM 633 N N . GLN A 1 79 ? 34.713 4.382 -39.587 1.00 58.81 79 GLN A N 1
ATOM 634 C CA . GLN A 1 79 ? 33.919 5.469 -39.020 1.00 58.81 79 GLN A CA 1
ATOM 635 C C . GLN A 1 79 ? 33.681 5.311 -37.520 1.00 58.81 79 GLN A C 1
ATOM 637 O O . GLN A 1 79 ? 33.155 4.289 -37.078 1.00 58.81 79 GLN A O 1
ATOM 642 N N . SER A 1 80 ? 33.988 6.369 -36.766 1.00 56.66 80 SER A N 1
ATOM 643 C CA . SER A 1 80 ? 33.433 6.610 -35.437 1.00 56.66 80 SER A CA 1
ATOM 644 C C . SER A 1 80 ? 31.906 6.700 -35.563 1.00 56.66 80 SER A C 1
ATOM 646 O O . SER A 1 80 ? 31.310 7.772 -35.466 1.00 56.66 80 SER A O 1
ATOM 648 N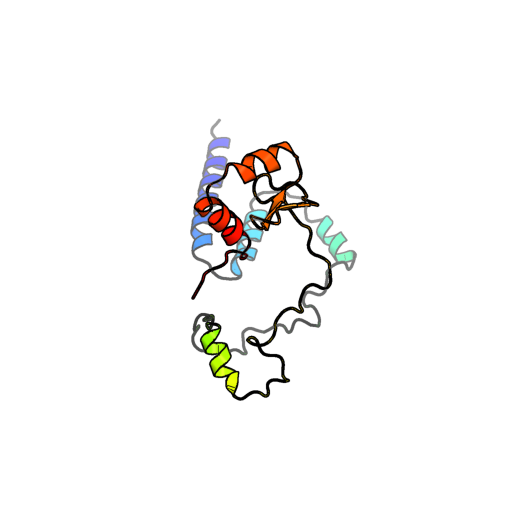 N . ARG A 1 81 ? 31.237 5.575 -35.825 1.00 60.50 81 ARG A N 1
ATOM 649 C CA . ARG A 1 81 ? 29.819 5.439 -35.559 1.00 60.50 81 ARG A CA 1
ATOM 650 C C . ARG A 1 81 ? 29.760 5.481 -34.050 1.00 60.50 81 ARG A C 1
ATOM 652 O O . ARG A 1 81 ? 30.150 4.519 -33.388 1.00 60.50 81 ARG A O 1
ATOM 659 N N . GLY A 1 82 ? 29.425 6.664 -33.531 1.00 64.44 82 GLY A N 1
ATOM 660 C CA . GLY A 1 82 ? 29.276 6.896 -32.105 1.00 64.44 82 GLY A CA 1
ATOM 661 C C . GLY A 1 82 ? 28.524 5.715 -31.514 1.00 64.44 82 GLY A C 1
ATOM 662 O O . GLY A 1 82 ? 27.566 5.235 -32.120 1.00 64.44 82 GLY A O 1
ATOM 663 N N . ARG A 1 83 ? 29.032 5.180 -30.403 1.00 70.31 83 ARG A N 1
ATOM 664 C CA . ARG A 1 83 ? 28.465 4.009 -29.736 1.00 70.31 83 ARG A CA 1
ATOM 665 C C . ARG A 1 83 ? 26.971 4.256 -29.516 1.00 70.31 83 ARG A C 1
ATOM 667 O O . ARG A 1 83 ? 26.592 4.982 -28.604 1.00 70.31 83 ARG A O 1
ATOM 674 N N . GLN A 1 84 ? 26.138 3.695 -30.386 1.00 76.94 84 GLN A N 1
ATOM 675 C CA . GLN A 1 84 ? 24.701 3.890 -30.325 1.00 76.94 84 GLN A CA 1
ATOM 676 C C . GLN A 1 84 ? 24.140 2.844 -29.372 1.00 76.94 84 GLN A C 1
ATOM 678 O O . GLN A 1 84 ? 24.247 1.639 -29.610 1.00 76.94 84 GLN A O 1
ATOM 683 N N . TRP A 1 85 ? 23.549 3.311 -28.279 1.00 81.31 85 TRP A N 1
ATOM 684 C CA . TRP A 1 85 ? 22.837 2.449 -27.350 1.00 81.31 85 TRP A CA 1
ATOM 685 C C . TRP A 1 85 ? 21.571 1.937 -28.035 1.00 81.31 85 TRP A C 1
ATOM 687 O O . TRP A 1 85 ? 20.685 2.710 -28.395 1.00 81.31 85 TRP A O 1
ATOM 697 N N . LYS A 1 86 ? 21.501 0.625 -28.263 1.00 86.06 86 LYS A N 1
ATOM 698 C CA . LYS A 1 86 ? 20.301 -0.011 -28.811 1.00 86.06 86 LYS A CA 1
ATOM 699 C C . LYS A 1 86 ? 19.225 -0.053 -27.728 1.00 86.06 86 LYS A C 1
ATOM 701 O O . LYS A 1 86 ? 19.508 -0.413 -26.588 1.00 86.06 86 LYS A O 1
ATOM 706 N N . HIS A 1 87 ? 17.987 0.280 -28.082 1.00 89.75 87 HIS A N 1
ATOM 707 C CA . HIS A 1 87 ? 16.861 0.130 -27.158 1.00 89.75 87 HIS A CA 1
ATOM 708 C C . HIS A 1 87 ? 16.596 -1.349 -26.850 1.00 89.75 87 HIS A C 1
ATOM 710 O O . HIS A 1 87 ? 16.757 -2.195 -27.730 1.00 89.75 87 HIS A O 1
ATOM 716 N N . LEU A 1 88 ? 16.090 -1.643 -25.645 1.00 83.75 88 LEU A N 1
ATOM 717 C CA . LEU A 1 88 ? 15.749 -3.003 -25.203 1.00 83.75 88 LEU A CA 1
ATOM 718 C C . LEU A 1 88 ? 14.887 -3.754 -26.228 1.00 83.75 88 LEU A C 1
ATOM 720 O O . LEU A 1 88 ? 15.183 -4.896 -26.553 1.00 83.75 88 LEU A O 1
ATOM 724 N N . ARG A 1 89 ? 13.891 -3.083 -26.821 1.00 86.81 89 ARG A N 1
ATOM 725 C CA . ARG A 1 89 ? 13.046 -3.659 -27.882 1.00 86.81 89 ARG A CA 1
ATOM 726 C C . ARG A 1 89 ? 13.858 -4.207 -29.062 1.00 86.81 89 ARG A C 1
ATOM 728 O O . ARG A 1 89 ? 13.608 -5.319 -29.507 1.00 86.81 89 ARG A O 1
ATOM 735 N N . HIS A 1 90 ? 14.863 -3.466 -29.530 1.00 88.81 90 HIS A N 1
ATOM 736 C CA . HIS A 1 90 ? 15.717 -3.905 -30.638 1.00 88.81 90 HIS A CA 1
ATOM 737 C C . HIS A 1 90 ? 16.636 -5.065 -30.236 1.00 88.81 90 HIS A C 1
ATOM 739 O O . HIS A 1 90 ? 16.931 -5.918 -31.065 1.00 88.81 90 HIS A O 1
ATOM 745 N N . LEU A 1 91 ? 17.081 -5.110 -28.976 1.00 84.44 91 LEU A N 1
ATOM 746 C CA . LEU A 1 91 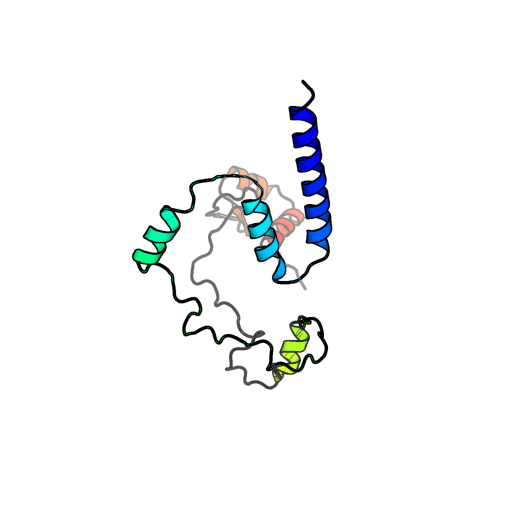? 17.885 -6.217 -28.449 1.00 84.44 91 LEU A CA 1
ATOM 747 C C . LEU A 1 91 ? 17.057 -7.501 -28.314 1.00 84.44 91 LEU A C 1
ATOM 749 O O . LEU A 1 91 ? 17.542 -8.561 -28.683 1.00 84.44 91 LEU A O 1
ATOM 753 N N . LEU A 1 92 ? 15.809 -7.396 -27.850 1.00 84.12 92 LEU A N 1
ATOM 754 C CA . LEU A 1 92 ? 14.881 -8.525 -27.735 1.00 84.12 92 LEU A CA 1
ATOM 755 C C . LEU A 1 92 ? 14.532 -9.128 -29.098 1.00 84.12 92 LEU A C 1
ATOM 757 O O . LEU A 1 92 ? 14.541 -10.347 -29.240 1.00 84.12 92 LEU A O 1
ATOM 761 N N . HIS A 1 93 ? 14.267 -8.278 -30.097 1.00 84.69 93 HIS A N 1
ATOM 762 C CA . HIS A 1 93 ? 14.053 -8.731 -31.472 1.00 84.69 93 HIS A CA 1
ATOM 763 C C . HIS A 1 93 ? 15.306 -9.390 -32.054 1.00 84.69 93 HIS A C 1
ATOM 765 O O . HIS A 1 93 ? 15.200 -10.456 -32.632 1.00 84.69 93 HIS A O 1
ATOM 771 N N . ALA A 1 94 ? 16.491 -8.801 -31.869 1.00 83.31 94 ALA A N 1
ATOM 772 C CA . ALA A 1 94 ? 17.739 -9.384 -32.371 1.00 83.31 94 ALA A CA 1
ATOM 773 C C . ALA A 1 94 ? 18.143 -10.689 -31.661 1.00 83.31 94 ALA A C 1
ATOM 775 O O . ALA A 1 94 ? 18.914 -11.467 -32.212 1.00 83.31 94 ALA A O 1
ATOM 776 N N . ALA A 1 95 ? 17.672 -10.901 -30.431 1.00 78.88 95 ALA A N 1
ATOM 777 C CA . ALA A 1 95 ? 17.884 -12.126 -29.670 1.00 78.88 95 ALA A CA 1
ATOM 778 C C . ALA A 1 95 ? 16.838 -13.212 -29.977 1.00 78.88 95 ALA A C 1
ATOM 780 O O . ALA A 1 95 ? 16.865 -14.248 -29.320 1.00 78.88 95 ALA A O 1
ATOM 781 N N . ASP A 1 96 ? 15.900 -12.961 -30.902 1.00 78.31 96 ASP A N 1
ATOM 782 C CA . ASP A 1 96 ? 14.749 -13.819 -31.196 1.00 78.31 96 ASP A CA 1
ATOM 783 C C . ASP A 1 96 ? 14.064 -14.330 -29.918 1.00 78.31 96 ASP A C 1
ATOM 785 O O . ASP A 1 96 ? 13.742 -15.505 -29.751 1.00 78.31 96 ASP A O 1
ATOM 789 N N . ALA A 1 97 ? 13.831 -13.402 -28.986 1.00 72.38 97 ALA A N 1
ATOM 790 C CA . ALA A 1 97 ? 13.314 -13.675 -27.649 1.00 72.38 97 ALA A CA 1
ATOM 791 C C . ALA A 1 97 ? 12.031 -14.534 -27.618 1.00 72.38 97 ALA A C 1
ATOM 793 O O . ALA A 1 97 ? 11.778 -15.198 -26.616 1.00 72.38 97 ALA A O 1
ATOM 794 N N . PHE A 1 98 ? 11.233 -14.504 -28.691 1.00 75.19 98 PHE A N 1
ATOM 795 C CA . PHE A 1 98 ? 9.964 -15.225 -28.830 1.00 75.19 98 PHE A CA 1
ATOM 796 C C . PHE A 1 98 ? 10.103 -16.646 -29.397 1.00 75.19 98 PHE A C 1
ATOM 798 O O . PHE A 1 98 ? 9.185 -17.442 -29.225 1.00 75.19 98 PHE A O 1
ATOM 805 N N . SER A 1 99 ? 11.209 -16.970 -30.077 1.00 81.62 99 SER A N 1
ATOM 806 C CA . SER A 1 99 ? 11.470 -18.321 -30.600 1.00 81.62 99 SER A CA 1
ATOM 807 C C . SER A 1 99 ? 12.272 -19.182 -29.622 1.00 81.62 99 SER A C 1
ATOM 809 O O . SER A 1 99 ? 12.345 -20.401 -29.781 1.00 81.62 99 SER A O 1
ATOM 811 N N . MET A 1 100 ? 12.871 -18.562 -28.600 1.00 77.31 100 MET A N 1
ATOM 812 C CA . MET A 1 100 ? 13.587 -19.276 -27.553 1.00 77.31 100 MET A CA 1
ATOM 813 C C . MET A 1 100 ? 12.626 -20.093 -26.675 1.00 77.31 100 MET A C 1
ATOM 815 O O . MET A 1 100 ? 11.545 -19.612 -26.329 1.00 77.31 100 MET A O 1
ATOM 819 N N . PRO A 1 101 ? 13.021 -21.313 -26.267 1.00 79.44 101 PRO A N 1
ATOM 820 C CA . PRO A 1 101 ? 12.214 -22.127 -25.370 1.00 79.44 101 PRO A CA 1
ATOM 821 C C . PRO A 1 101 ? 11.988 -21.404 -24.029 1.00 79.44 101 PRO A C 1
ATOM 823 O O . PRO A 1 101 ? 12.908 -20.749 -23.531 1.00 79.44 101 PRO A O 1
ATOM 826 N N . PRO A 1 102 ? 10.799 -21.545 -23.413 1.00 76.88 102 PRO A N 1
ATOM 827 C CA . PRO A 1 102 ? 10.414 -20.800 -22.210 1.00 76.88 102 PRO A CA 1
ATOM 828 C C . PRO A 1 102 ? 11.261 -21.141 -20.977 1.00 76.88 102 PRO A C 1
ATOM 830 O O . PRO A 1 102 ? 11.359 -20.325 -20.065 1.00 76.88 102 PRO A O 1
ATOM 833 N N . ASP A 1 103 ? 11.890 -22.318 -20.975 1.00 81.25 103 ASP A N 1
ATOM 834 C CA . ASP A 1 103 ? 12.796 -22.797 -19.925 1.00 81.25 103 ASP A CA 1
ATOM 835 C C . ASP A 1 103 ? 14.121 -22.011 -19.885 1.00 81.25 103 ASP A C 1
ATOM 837 O O . ASP A 1 103 ? 14.805 -21.934 -18.866 1.00 81.25 103 ASP A O 1
ATOM 841 N N . ARG A 1 104 ? 14.495 -21.361 -20.996 1.00 81.00 104 ARG A N 1
ATOM 842 C CA . ARG A 1 104 ? 15.721 -20.568 -21.051 1.00 81.00 104 ARG A CA 1
ATOM 843 C C . ARG A 1 104 ? 15.469 -19.172 -20.473 1.00 81.00 104 ARG A C 1
ATOM 845 O O . ARG A 1 104 ? 14.619 -18.454 -21.003 1.00 81.00 104 ARG A O 1
ATOM 852 N N . PRO A 1 105 ? 16.234 -18.715 -19.465 1.00 79.69 105 PRO A N 1
ATOM 853 C CA . PRO A 1 105 ? 16.081 -17.367 -18.936 1.00 79.69 105 PRO A CA 1
ATOM 854 C C . PRO A 1 105 ? 16.395 -16.320 -20.016 1.00 79.69 105 PRO A C 1
ATOM 856 O O . PRO A 1 105 ? 17.415 -16.376 -20.704 1.00 79.69 105 PRO A O 1
ATOM 859 N N . ASN A 1 106 ? 15.493 -15.362 -20.157 1.00 82.56 106 ASN A N 1
ATOM 860 C CA . ASN A 1 106 ? 15.452 -14.277 -21.119 1.00 82.56 106 ASN A CA 1
ATOM 861 C C . ASN A 1 106 ? 14.981 -13.003 -20.396 1.00 82.56 106 ASN A C 1
ATOM 863 O O . ASN A 1 106 ? 14.259 -13.056 -19.406 1.00 82.56 106 ASN A O 1
ATOM 867 N N . TYR A 1 107 ? 15.320 -11.828 -20.912 1.00 80.06 107 TYR A N 1
ATOM 868 C CA . TYR A 1 107 ? 14.991 -10.539 -20.292 1.00 80.06 107 TYR A CA 1
ATOM 869 C C . TYR A 1 107 ? 13.494 -10.318 -20.007 1.00 80.06 107 TYR A C 1
ATOM 871 O O . TYR A 1 107 ? 13.159 -9.479 -19.178 1.00 80.06 107 TYR A O 1
ATOM 879 N N . LEU A 1 108 ? 12.599 -11.051 -20.674 1.00 82.31 108 LEU A N 1
ATOM 880 C CA . LEU A 1 108 ? 11.152 -10.995 -20.439 1.00 82.31 108 LEU A CA 1
ATOM 881 C C . LEU A 1 108 ? 10.666 -11.938 -19.326 1.00 82.31 108 LEU A C 1
ATOM 883 O O . LEU A 1 108 ? 9.639 -11.668 -18.706 1.00 82.31 108 LEU A O 1
ATOM 887 N N . ASN A 1 109 ? 11.375 -13.040 -19.073 1.00 81.12 109 ASN A N 1
ATOM 888 C CA . ASN A 1 109 ? 10.920 -14.105 -18.175 1.00 81.12 109 ASN A CA 1
ATOM 889 C C . ASN A 1 109 ? 11.635 -14.118 -16.814 1.00 81.12 109 ASN A C 1
ATOM 891 O O . ASN A 1 109 ? 11.219 -14.862 -15.929 1.00 81.12 109 ASN A O 1
ATOM 895 N N . ILE A 1 110 ? 12.665 -13.285 -16.620 1.00 83.50 110 ILE A N 1
ATOM 896 C CA . ILE A 1 110 ? 13.334 -13.113 -15.325 1.00 83.50 110 ILE A CA 1
ATOM 897 C C . ILE A 1 110 ? 12.394 -12.322 -14.407 1.00 83.50 110 ILE A C 1
ATOM 899 O O . ILE A 1 110 ? 12.506 -11.107 -14.256 1.00 83.50 110 ILE A O 1
ATOM 903 N N . GLN A 1 111 ? 11.421 -13.019 -13.828 1.00 83.75 111 GLN A N 1
ATOM 904 C CA . GLN A 1 111 ? 10.572 -12.499 -12.767 1.00 83.75 111 GLN A CA 1
ATOM 905 C C . GLN A 1 111 ? 11.196 -12.843 -11.418 1.00 83.75 111 GLN A C 1
ATOM 907 O O . GLN A 1 111 ? 11.736 -13.933 -11.218 1.00 83.75 111 GLN A O 1
ATOM 912 N N . SER A 1 112 ? 11.130 -11.904 -10.477 1.00 86.25 112 SER A N 1
ATOM 913 C CA . SER A 1 112 ? 11.499 -12.185 -9.093 1.00 86.25 112 SER A CA 1
ATOM 914 C C . SER A 1 112 ? 10.533 -13.216 -8.495 1.00 86.25 112 SER A C 1
ATOM 916 O O . SER A 1 112 ? 9.326 -13.102 -8.738 1.00 86.25 112 SER A O 1
ATOM 918 N N . PRO A 1 113 ? 11.009 -14.176 -7.681 1.00 87.62 113 PRO A N 1
ATOM 919 C CA . PRO A 1 113 ? 10.110 -15.061 -6.952 1.00 87.62 113 PRO A CA 1
ATOM 920 C C . PRO A 1 113 ? 9.202 -14.247 -6.010 1.00 87.62 113 PRO A C 1
ATOM 922 O O . PRO A 1 113 ? 9.583 -13.155 -5.573 1.00 87.62 113 PRO A O 1
ATOM 925 N N . PRO A 1 114 ? 8.003 -14.754 -5.678 1.00 90.56 114 PRO A N 1
ATOM 926 C CA . PRO A 1 114 ? 7.128 -14.096 -4.717 1.00 90.56 114 PRO A CA 1
ATOM 927 C C . PRO A 1 114 ? 7.775 -14.040 -3.325 1.00 90.56 114 PRO A C 1
ATOM 929 O O . PRO A 1 114 ? 8.590 -14.889 -2.960 1.00 90.56 114 PRO A O 1
ATOM 932 N N . SER A 1 115 ? 7.389 -13.043 -2.526 1.00 91.81 115 SER A N 1
ATOM 933 C CA . SER A 1 115 ? 7.866 -12.919 -1.144 1.00 91.81 115 SER A CA 1
ATOM 934 C C . SER A 1 115 ? 7.414 -14.110 -0.296 1.00 91.81 115 SER A C 1
ATOM 936 O O . SER A 1 115 ? 6.222 -14.399 -0.222 1.00 91.81 115 SER A O 1
ATOM 938 N N . ILE A 1 116 ? 8.362 -14.751 0.393 1.00 94.62 116 ILE A N 1
ATOM 939 C CA . ILE A 1 116 ? 8.108 -15.832 1.365 1.00 94.62 116 ILE A CA 1
ATOM 940 C C . ILE A 1 116 ? 7.779 -15.255 2.754 1.00 94.62 116 ILE A C 1
ATOM 942 O O . ILE A 1 116 ? 7.129 -15.900 3.574 1.00 94.62 116 ILE A O 1
ATOM 946 N N . TYR A 1 117 ? 8.202 -14.018 3.031 1.00 93.00 117 TYR A N 1
ATOM 947 C CA . TYR A 1 117 ? 7.978 -13.380 4.324 1.00 93.00 117 TYR A CA 1
ATOM 948 C C . TYR A 1 117 ? 6.549 -12.839 4.448 1.00 93.00 117 TYR A C 1
ATOM 950 O O . TYR A 1 117 ? 6.042 -12.235 3.493 1.00 93.00 117 TYR A O 1
ATOM 958 N N . PRO A 1 118 ? 5.910 -12.994 5.624 1.00 92.25 118 PRO A N 1
ATOM 959 C CA . PRO A 1 118 ? 4.588 -12.439 5.865 1.00 92.25 118 PRO A CA 1
ATOM 960 C C . PRO A 1 118 ? 4.628 -10.910 5.787 1.00 92.25 118 PRO A C 1
ATOM 962 O O . PRO A 1 118 ? 5.519 -10.255 6.329 1.00 92.25 118 PRO A O 1
ATOM 965 N N . THR A 1 119 ? 3.638 -10.325 5.116 1.00 91.44 119 THR A N 1
ATOM 966 C CA . THR A 1 119 ? 3.557 -8.871 4.948 1.00 91.44 119 THR A CA 1
ATOM 967 C C . THR A 1 119 ? 3.178 -8.192 6.261 1.00 91.44 119 THR A C 1
ATOM 969 O O . THR A 1 119 ? 2.159 -8.548 6.864 1.00 91.44 119 THR A O 1
ATOM 972 N N . LYS A 1 120 ? 3.922 -7.154 6.653 1.00 93.25 120 LYS A N 1
ATOM 973 C CA . LYS A 1 120 ? 3.505 -6.253 7.735 1.00 93.25 120 LYS A CA 1
ATOM 974 C C . LYS A 1 120 ? 2.248 -5.483 7.333 1.00 93.25 120 LYS A C 1
ATOM 976 O O . LYS A 1 120 ? 2.065 -5.130 6.166 1.00 93.25 120 LYS A O 1
ATOM 981 N N . ARG A 1 121 ? 1.365 -5.246 8.300 1.00 94.38 121 ARG A N 1
ATOM 982 C CA . ARG A 1 121 ? 0.090 -4.557 8.091 1.00 94.38 121 ARG A CA 1
ATOM 983 C C . ARG A 1 121 ? 0.156 -3.189 8.747 1.00 94.38 121 ARG A C 1
ATOM 985 O O . ARG A 1 121 ? 0.457 -3.086 9.929 1.00 94.38 121 ARG A O 1
ATOM 992 N N . TYR A 1 122 ? -0.150 -2.161 7.970 1.00 96.12 122 TYR A N 1
ATOM 993 C CA . TYR A 1 122 ? -0.176 -0.778 8.428 1.00 96.12 122 TYR A CA 1
ATOM 994 C C . TYR A 1 122 ? -1.592 -0.216 8.333 1.00 96.12 122 TYR A C 1
ATOM 996 O O . TYR A 1 122 ? -2.400 -0.682 7.523 1.00 96.12 122 TYR A O 1
ATOM 1004 N N . CYS A 1 123 ? -1.880 0.745 9.200 1.00 96.00 123 CYS A N 1
ATOM 1005 C CA . CYS A 1 123 ? -3.124 1.487 9.255 1.00 96.00 123 CYS A CA 1
ATOM 1006 C C . CYS A 1 123 ? -3.275 2.310 7.977 1.00 96.00 123 CYS A C 1
ATOM 1008 O O . CYS A 1 123 ? -2.349 3.025 7.596 1.00 96.00 123 CYS A O 1
ATOM 1010 N N . ASP A 1 124 ? -4.445 2.242 7.343 1.00 94.06 124 ASP A N 1
ATOM 1011 C CA . ASP A 1 124 ? -4.676 2.918 6.059 1.00 94.06 124 ASP A CA 1
ATOM 1012 C C . ASP A 1 124 ? -4.798 4.454 6.212 1.00 94.06 124 ASP A C 1
ATOM 1014 O O . ASP A 1 124 ? -4.686 5.179 5.227 1.00 94.06 124 ASP A O 1
ATOM 1018 N N . ILE A 1 125 ? -5.006 4.953 7.440 1.00 92.94 125 ILE A N 1
ATOM 1019 C CA . ILE A 1 125 ? -5.149 6.387 7.750 1.00 92.94 125 ILE A CA 1
ATOM 1020 C C . ILE A 1 125 ? -3.861 6.962 8.354 1.00 92.94 125 ILE A C 1
ATOM 1022 O O . ILE A 1 125 ? -3.360 7.975 7.877 1.00 92.94 125 ILE A O 1
ATOM 1026 N N . THR A 1 126 ? -3.322 6.332 9.403 1.00 94.81 126 THR A N 1
ATOM 1027 C CA . THR A 1 126 ? -2.193 6.883 10.181 1.00 94.81 126 THR A CA 1
ATOM 1028 C C . THR A 1 126 ? -0.829 6.322 9.784 1.00 94.81 126 THR A C 1
ATOM 1030 O O . THR A 1 126 ? 0.189 6.928 10.101 1.00 94.81 126 THR A O 1
ATOM 1033 N N . GLY A 1 127 ? -0.775 5.163 9.118 1.00 94.06 127 GLY A N 1
ATOM 1034 C CA . GLY A 1 127 ? 0.480 4.499 8.750 1.00 94.06 127 GLY A CA 1
ATOM 1035 C C . GLY A 1 127 ? 1.187 3.734 9.878 1.00 94.06 127 GLY A C 1
ATOM 1036 O O . GLY A 1 127 ? 2.206 3.098 9.617 1.00 94.06 127 GLY A O 1
ATOM 1037 N N . PHE A 1 128 ? 0.660 3.729 11.109 1.00 95.94 128 PHE A N 1
ATOM 1038 C CA . PHE A 1 128 ? 1.179 2.883 12.195 1.00 95.94 128 PHE A CA 1
ATOM 1039 C C . PHE A 1 128 ? 0.903 1.397 11.949 1.00 95.94 128 PHE A C 1
ATOM 1041 O O . PHE A 1 128 ? 0.041 1.044 11.145 1.00 95.94 128 PHE A O 1
ATOM 1048 N N . GLU A 1 129 ? 1.622 0.509 12.636 1.00 96.12 129 GLU A N 1
ATOM 1049 C CA . GLU A 1 129 ? 1.355 -0.930 12.561 1.00 96.12 129 GLU A CA 1
ATOM 1050 C C . GLU A 1 129 ? -0.069 -1.233 13.048 1.00 96.12 129 GLU A C 1
ATOM 1052 O O . GLU A 1 129 ? -0.465 -0.844 14.143 1.00 96.12 129 GLU A O 1
ATOM 1057 N N . ALA A 1 130 ? -0.854 -1.895 12.200 1.00 95.81 130 ALA A N 1
ATOM 1058 C CA . ALA A 1 130 ? -2.269 -2.150 12.432 1.00 95.81 130 ALA A CA 1
ATOM 1059 C C . ALA A 1 130 ? -2.517 -3.656 12.585 1.00 95.81 130 ALA A C 1
ATOM 1061 O O . ALA A 1 130 ? -2.563 -4.375 11.576 1.00 95.81 130 ALA A O 1
ATOM 1062 N N . PRO A 1 131 ? -2.710 -4.146 13.822 1.00 93.88 131 PRO A N 1
ATOM 1063 C CA . PRO A 1 131 ? -3.039 -5.547 14.061 1.00 93.88 131 PRO A CA 1
ATOM 1064 C C . PRO A 1 131 ? -4.486 -5.886 13.672 1.00 93.88 131 PRO A C 1
ATOM 1066 O O . PRO A 1 131 ? -4.780 -7.045 13.374 1.00 93.88 131 PRO A O 1
ATOM 1069 N N . TYR A 1 132 ? -5.382 -4.893 13.620 1.00 94.44 132 TYR A N 1
ATOM 1070 C CA . TYR A 1 132 ? -6.818 -5.099 13.425 1.00 94.44 132 TYR A CA 1
ATOM 1071 C C . TYR A 1 132 ? -7.325 -4.581 12.076 1.00 94.44 132 TYR A C 1
ATOM 1073 O O . TYR A 1 132 ? -6.747 -3.682 11.457 1.00 94.44 132 TYR A O 1
ATOM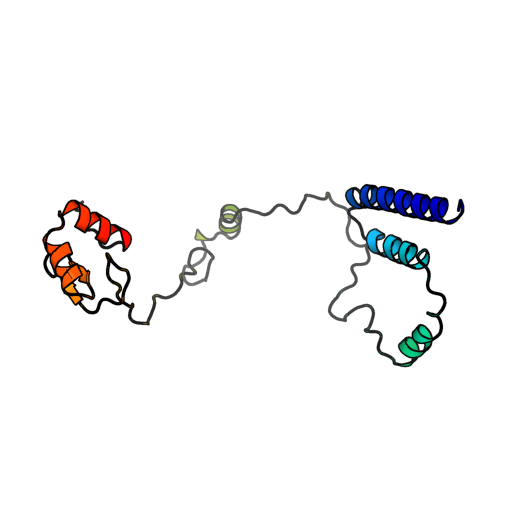 1081 N N . ALA A 1 133 ? -8.438 -5.160 11.620 1.00 95.06 133 ALA A N 1
ATOM 1082 C CA . ALA A 1 133 ? -9.150 -4.743 10.418 1.00 95.06 133 ALA A CA 1
ATOM 1083 C C . ALA A 1 133 ? -10.665 -4.765 10.651 1.00 95.06 133 ALA A C 1
ATOM 1085 O O . ALA A 1 133 ? -11.190 -5.684 11.278 1.00 95.06 133 ALA A O 1
ATOM 1086 N N . ASP A 1 134 ? -11.367 -3.760 10.130 1.00 94.44 134 ASP A N 1
ATOM 1087 C CA . ASP A 1 134 ? -12.822 -3.660 10.240 1.00 94.44 134 ASP A CA 1
ATOM 1088 C C . ASP A 1 134 ? -13.510 -4.613 9.243 1.00 94.44 134 ASP A C 1
ATOM 1090 O O . ASP A 1 134 ? -13.268 -4.496 8.040 1.00 94.44 134 ASP A O 1
ATOM 1094 N N . PRO A 1 135 ? -14.402 -5.527 9.671 1.00 92.88 135 PRO A N 1
ATOM 1095 C CA . PRO A 1 135 ? -15.073 -6.459 8.760 1.00 92.88 135 PRO A CA 1
ATOM 1096 C C . PRO A 1 135 ? -16.011 -5.768 7.761 1.00 92.88 135 PRO A C 1
ATOM 1098 O O . PRO A 1 135 ? -16.276 -6.323 6.697 1.00 92.88 135 PRO A O 1
ATOM 1101 N N . ARG A 1 136 ? -16.505 -4.561 8.079 1.00 91.00 136 ARG A N 1
ATOM 1102 C CA . ARG A 1 136 ? -17.420 -3.812 7.206 1.00 91.00 136 ARG A CA 1
ATOM 1103 C C . ARG A 1 136 ? -16.674 -3.125 6.063 1.00 91.00 136 ARG A C 1
ATOM 1105 O O . ARG A 1 136 ? -17.005 -3.330 4.904 1.00 91.00 136 ARG A O 1
ATOM 1112 N N . THR A 1 137 ? -15.675 -2.311 6.396 1.00 93.00 137 THR A N 1
ATOM 1113 C CA . THR A 1 137 ? -14.939 -1.481 5.423 1.00 93.00 137 THR A CA 1
ATOM 1114 C C . THR A 1 137 ? -13.650 -2.127 4.912 1.00 93.00 137 THR A C 1
ATOM 1116 O O . THR A 1 137 ? -13.069 -1.654 3.942 1.00 93.00 137 THR A O 1
ATOM 1119 N N . LYS A 1 138 ? -13.171 -3.200 5.557 1.00 93.75 138 LYS A N 1
ATOM 1120 C CA . LYS A 1 138 ? -11.859 -3.837 5.330 1.00 93.75 138 LYS A CA 1
ATOM 1121 C C . LYS A 1 138 ? -10.659 -2.916 5.591 1.00 93.75 138 LYS A C 1
ATOM 1123 O O . LYS A 1 138 ? -9.526 -3.301 5.281 1.00 93.75 138 LYS A O 1
ATOM 1128 N N . LEU A 1 139 ? -10.870 -1.730 6.165 1.00 95.25 139 LEU A N 1
ATOM 1129 C CA . LEU A 1 139 ? -9.788 -0.826 6.546 1.00 95.25 139 LEU A CA 1
ATOM 1130 C C .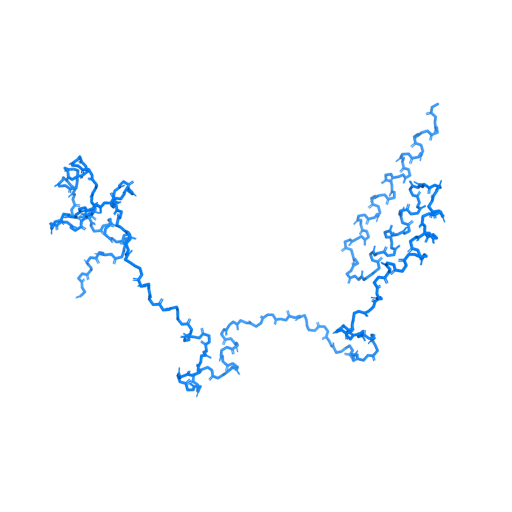 LEU A 1 139 ? -9.056 -1.347 7.783 1.00 95.25 139 LEU A C 1
ATOM 1132 O O . LEU A 1 139 ? -9.658 -1.923 8.692 1.00 95.25 139 LEU A O 1
ATOM 1136 N N . ARG A 1 140 ? -7.737 -1.164 7.794 1.00 96.25 140 ARG A N 1
ATOM 1137 C CA . ARG A 1 140 ? -6.840 -1.550 8.887 1.00 96.25 140 ARG A CA 1
ATOM 1138 C C . ARG A 1 140 ? -6.670 -0.381 9.845 1.00 96.25 140 ARG A C 1
ATOM 1140 O O . ARG A 1 140 ? -6.480 0.747 9.394 1.00 96.25 140 ARG A O 1
ATOM 1147 N N . TYR A 1 141 ? -6.690 -0.657 11.145 1.00 96.44 141 TYR A N 1
ATOM 1148 C CA . TYR A 1 141 ? -6.539 0.355 12.190 1.00 96.44 141 TYR A CA 1
ATOM 1149 C C . TYR A 1 141 ? -5.672 -0.150 13.349 1.00 96.44 141 TYR A C 1
ATOM 1151 O O . TYR A 1 141 ? -5.589 -1.353 13.606 1.00 96.44 141 TYR A O 1
ATOM 1159 N N . ALA A 1 142 ? -5.018 0.791 14.030 1.00 95.88 142 ALA A N 1
ATOM 1160 C CA . ALA A 1 142 ? -4.221 0.537 15.229 1.00 95.88 142 ALA A CA 1
ATOM 1161 C C . ALA A 1 142 ? -4.999 0.935 16.494 1.00 95.88 142 ALA A C 1
ATOM 1163 O O . ALA A 1 142 ? -5.191 0.113 17.387 1.00 95.88 142 ALA A O 1
ATOM 1164 N N . ASP A 1 143 ? -5.534 2.159 16.506 1.00 95.31 143 ASP A N 1
ATOM 1165 C CA . ASP A 1 143 ? -6.166 2.760 17.681 1.00 95.31 143 ASP A CA 1
ATOM 1166 C C . ASP A 1 143 ? -7.702 2.737 17.625 1.00 95.31 143 ASP A C 1
ATOM 1168 O O . ASP A 1 143 ? -8.300 2.809 16.542 1.00 95.31 143 ASP A O 1
ATOM 1172 N N . PRO A 1 144 ? -8.382 2.717 18.788 1.00 9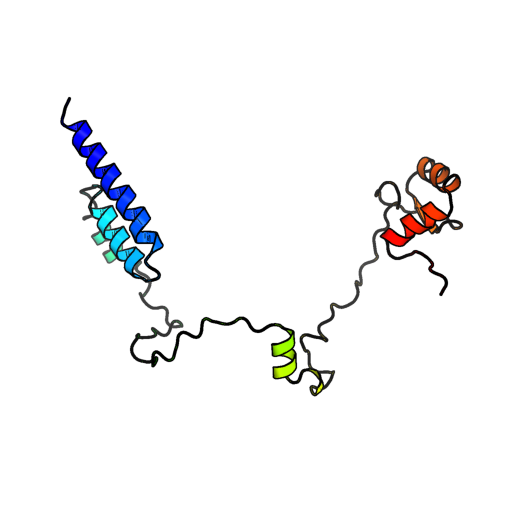5.00 144 PRO A N 1
ATOM 1173 C CA . PRO A 1 144 ? -9.842 2.790 18.854 1.00 95.00 144 PRO A CA 1
ATOM 1174 C C . PRO A 1 144 ? -10.400 4.134 18.362 1.00 95.00 144 PRO A C 1
ATOM 1176 O O . PRO A 1 144 ? -11.543 4.200 17.910 1.00 95.00 144 PRO A O 1
ATOM 1179 N N . GLU A 1 145 ? -9.617 5.211 18.430 1.00 94.94 145 GLU A N 1
ATOM 1180 C CA . GLU A 1 145 ? -10.007 6.524 17.908 1.00 94.94 145 GLU A CA 1
ATOM 1181 C C . GLU A 1 145 ? -10.129 6.502 16.379 1.00 94.94 145 GLU A C 1
ATOM 1183 O O . GLU A 1 145 ? -11.152 6.909 15.823 1.00 94.94 145 GLU A O 1
ATOM 1188 N N . VAL A 1 146 ? -9.148 5.894 15.707 1.00 95.50 146 VAL A N 1
ATOM 1189 C CA . VAL A 1 146 ? -9.167 5.683 14.254 1.00 95.50 146 VAL A CA 1
ATOM 1190 C C . VAL A 1 146 ? -10.344 4.791 13.854 1.00 95.50 146 VAL A C 1
ATOM 1192 O O . VAL A 1 146 ? -11.008 5.053 12.853 1.00 95.50 146 VAL A O 1
ATOM 1195 N N . PHE A 1 147 ? -10.672 3.772 14.654 1.00 95.44 147 PHE A N 1
ATOM 1196 C CA . PHE A 1 147 ? -11.845 2.931 14.403 1.00 95.44 147 PHE A CA 1
ATOM 1197 C C . PHE A 1 147 ? -13.160 3.730 14.404 1.00 95.44 147 PHE A C 1
ATOM 1199 O O . PHE A 1 147 ? -14.001 3.538 13.520 1.00 95.44 147 PHE A O 1
ATOM 1206 N N . LYS A 1 148 ? -13.335 4.668 15.348 1.00 95.94 148 LYS A N 1
ATOM 1207 C CA . LYS A 1 148 ? -14.505 5.565 15.368 1.00 95.94 148 LYS A CA 1
ATOM 1208 C C . LYS A 1 148 ? -14.552 6.435 14.113 1.00 95.94 148 LYS A C 1
ATOM 1210 O O . LYS A 1 148 ? -15.607 6.542 13.492 1.00 95.94 148 LYS A O 1
ATOM 1215 N N . GLN A 1 149 ? -13.412 6.989 13.701 1.00 95.00 149 GLN A N 1
ATOM 1216 C CA . GLN A 1 149 ? -13.306 7.784 12.477 1.00 95.00 149 GLN A CA 1
ATOM 1217 C C . GLN A 1 149 ? -13.681 6.977 11.226 1.00 95.00 149 GLN A C 1
ATOM 1219 O O . GLN A 1 149 ? -14.480 7.442 10.416 1.00 95.00 149 GLN A O 1
ATOM 1224 N N . ILE A 1 150 ? -13.182 5.743 11.100 1.00 95.50 150 ILE A N 1
ATOM 1225 C CA . ILE A 1 150 ? -13.515 4.828 9.995 1.00 95.50 150 ILE A CA 1
ATOM 1226 C C . ILE A 1 150 ? -15.026 4.583 9.917 1.00 95.50 150 ILE A C 1
ATOM 1228 O O . ILE A 1 150 ? -15.595 4.539 8.827 1.00 95.50 150 ILE A O 1
ATOM 1232 N N . ARG A 1 151 ? -15.708 4.441 11.060 1.00 93.62 151 ARG A N 1
ATOM 1233 C CA . ARG A 1 151 ? -17.153 4.177 11.084 1.00 93.62 151 ARG A CA 1
ATOM 1234 C C . ARG A 1 151 ? -18.014 5.362 10.648 1.00 93.62 151 ARG A C 1
ATOM 1236 O O . ARG A 1 151 ? -19.133 5.111 10.196 1.00 93.62 151 ARG A O 1
ATOM 1243 N N . MET A 1 152 ? -17.488 6.583 10.739 1.00 94.31 152 MET A N 1
ATOM 1244 C CA . MET A 1 152 ? -18.125 7.816 10.255 1.00 94.31 152 MET A CA 1
ATOM 1245 C C . MET A 1 152 ? -17.792 8.134 8.790 1.00 94.31 152 MET A C 1
ATOM 1247 O O . MET A 1 152 ? -18.383 9.038 8.206 1.00 94.31 152 MET A O 1
ATOM 1251 N N . LEU A 1 153 ? -16.835 7.419 8.197 1.00 94.00 153 LEU A N 1
ATOM 1252 C CA . LEU A 1 153 ? -16.331 7.710 6.864 1.00 94.00 153 LEU A CA 1
ATOM 1253 C C . LEU A 1 153 ? -17.327 7.257 5.772 1.00 94.00 153 LEU A C 1
ATOM 1255 O O . LEU A 1 153 ? -17.832 6.132 5.849 1.00 94.00 153 LEU A O 1
ATOM 1259 N N . PRO A 1 154 ? -17.588 8.072 4.731 1.00 94.75 154 PRO A N 1
ATOM 1260 C CA . PRO A 1 154 ? -18.387 7.644 3.583 1.00 94.75 154 PRO A CA 1
ATOM 1261 C C . PRO A 1 154 ? -17.689 6.543 2.772 1.00 94.75 154 PRO A C 1
ATOM 1263 O O . PRO A 1 154 ? -16.460 6.527 2.663 1.00 94.75 154 PRO A O 1
ATOM 1266 N N . ASP A 1 155 ? -18.471 5.668 2.134 1.00 91.69 155 ASP A N 1
ATOM 1267 C CA . ASP A 1 155 ? -17.946 4.515 1.381 1.00 91.69 155 ASP A CA 1
ATOM 1268 C C . ASP A 1 155 ? -17.028 4.919 0.211 1.00 91.69 155 ASP A C 1
ATOM 1270 O O . ASP A 1 155 ? -16.032 4.256 -0.067 1.00 91.69 155 ASP A O 1
ATOM 1274 N N . GLU A 1 156 ? -17.268 6.078 -0.409 1.00 92.94 156 GLU A N 1
ATOM 1275 C CA . GLU A 1 156 ? -16.396 6.624 -1.458 1.00 92.94 156 GLU A CA 1
ATOM 1276 C C . GLU A 1 156 ? -14.950 6.819 -0.966 1.00 92.94 156 GLU A C 1
ATOM 1278 O O . GLU A 1 156 ? -13.984 6.479 -1.654 1.00 92.94 156 GLU A O 1
ATOM 1283 N N . TYR A 1 157 ? -14.779 7.328 0.257 1.00 93.94 157 TYR A N 1
ATOM 1284 C CA . TYR A 1 157 ? -13.454 7.476 0.855 1.00 93.94 157 TYR A CA 1
ATOM 1285 C C . TYR A 1 157 ? -12.859 6.120 1.221 1.00 93.94 157 TYR A C 1
ATOM 1287 O O . TYR A 1 157 ? -11.665 5.919 1.011 1.00 93.94 157 TYR A O 1
ATOM 1295 N N . VAL A 1 158 ? -13.672 5.179 1.711 1.00 94.31 158 VAL A N 1
ATOM 1296 C CA . VAL A 1 158 ? -13.226 3.807 1.997 1.00 94.31 158 VAL A CA 1
ATOM 1297 C C . VAL A 1 158 ? -12.628 3.169 0.743 1.00 94.31 158 VAL A C 1
ATOM 1299 O O . VAL A 1 158 ? -11.510 2.659 0.798 1.00 94.31 158 VAL A O 1
ATOM 1302 N N . GLN A 1 159 ? -13.304 3.271 -0.406 1.00 93.88 159 GLN A N 1
ATOM 1303 C CA . GLN A 1 159 ? -12.780 2.750 -1.671 1.00 93.88 159 GLN A CA 1
ATOM 1304 C C . GLN A 1 159 ? -11.494 3.457 -2.106 1.00 93.88 159 GLN A C 1
ATOM 1306 O O . GLN A 1 159 ? -10.559 2.787 -2.545 1.00 93.88 159 GLN A O 1
ATOM 1311 N N . ARG A 1 160 ? -11.389 4.783 -1.926 1.00 93.94 160 ARG A N 1
ATOM 1312 C CA . ARG A 1 160 ? -10.137 5.518 -2.186 1.00 93.94 160 ARG A CA 1
ATOM 1313 C C . ARG A 1 160 ? -8.978 5.001 -1.334 1.00 93.94 160 ARG A C 1
ATOM 1315 O O . ARG A 1 160 ? -7.908 4.737 -1.875 1.00 93.94 160 ARG A O 1
ATOM 1322 N N . TYR A 1 161 ? -9.187 4.804 -0.034 1.00 94.50 161 TYR A N 1
ATOM 1323 C CA . TYR A 1 161 ? -8.155 4.260 0.856 1.00 94.50 161 TYR A CA 1
ATOM 1324 C C . TYR A 1 161 ? -7.775 2.821 0.486 1.00 94.50 161 TYR A C 1
ATOM 1326 O O . TYR A 1 161 ? -6.594 2.478 0.454 1.00 94.50 161 TYR A O 1
ATOM 1334 N N . LEU A 1 162 ? -8.750 1.982 0.125 1.00 94.75 162 LEU A N 1
ATOM 1335 C CA . LEU A 1 162 ? -8.483 0.624 -0.353 1.00 94.75 162 LEU A CA 1
ATOM 1336 C C . LEU A 1 162 ? -7.727 0.610 -1.690 1.00 94.75 162 LEU A C 1
ATOM 1338 O O . LEU A 1 162 ? -6.888 -0.269 -1.901 1.00 94.75 162 LEU A O 1
ATOM 1342 N N . ALA A 1 163 ? -7.980 1.575 -2.576 1.00 94.50 163 ALA A N 1
ATOM 1343 C CA . ALA A 1 163 ? -7.319 1.681 -3.875 1.00 94.50 163 ALA A CA 1
ATOM 1344 C C . ALA A 1 163 ? -5.818 1.961 -3.738 1.00 94.50 163 ALA A C 1
ATOM 1346 O O . ALA A 1 163 ? -5.036 1.393 -4.495 1.00 94.50 163 ALA A O 1
ATOM 1347 N N . LEU A 1 164 ? -5.400 2.742 -2.732 1.00 92.94 164 LEU A N 1
ATOM 1348 C CA . LEU A 1 164 ? -3.983 3.047 -2.483 1.00 92.94 164 LEU A CA 1
ATOM 1349 C C . LEU A 1 164 ? -3.124 1.791 -2.278 1.00 92.94 164 LEU A C 1
ATOM 1351 O O . LEU A 1 164 ? -1.963 1.765 -2.675 1.00 92.94 164 LEU A O 1
ATOM 1355 N N . ARG A 1 165 ? -3.697 0.737 -1.685 1.00 92.50 165 ARG A N 1
ATOM 1356 C CA . ARG A 1 165 ? -3.026 -0.556 -1.479 1.00 92.50 165 ARG A CA 1
ATOM 1357 C C . ARG A 1 165 ? -3.450 -1.639 -2.475 1.00 92.50 165 ARG A C 1
ATOM 1359 O O . ARG A 1 165 ? -3.221 -2.818 -2.214 1.00 92.50 165 ARG A O 1
ATOM 1366 N N . ASN A 1 166 ? -4.100 -1.258 -3.577 1.00 90.75 166 ASN A N 1
ATOM 1367 C CA . ASN A 1 166 ? -4.631 -2.162 -4.602 1.00 90.75 166 ASN A CA 1
ATOM 1368 C C . ASN A 1 166 ? -5.644 -3.198 -4.069 1.00 90.75 166 ASN A C 1
ATOM 1370 O O . ASN A 1 166 ? -5.675 -4.338 -4.525 1.00 90.75 166 ASN A O 1
ATOM 1374 N N . ALA A 1 167 ? -6.472 -2.813 -3.093 1.00 90.94 167 ALA A N 1
ATOM 1375 C CA . ALA A 1 167 ? -7.513 -3.660 -2.498 1.00 90.94 167 ALA A CA 1
ATOM 1376 C C . ALA A 1 167 ? -8.947 -3.165 -2.773 1.00 90.94 167 ALA A C 1
ATOM 1378 O O . ALA A 1 167 ? -9.894 -3.697 -2.190 1.00 90.94 167 ALA A O 1
ATOM 1379 N N . ALA A 1 168 ? -9.114 -2.131 -3.605 1.00 88.31 168 ALA A N 1
ATOM 1380 C CA . ALA A 1 168 ? -10.430 -1.615 -3.972 1.00 88.31 168 ALA A CA 1
ATOM 1381 C C . ALA A 1 168 ? -11.201 -2.635 -4.814 1.00 88.31 168 ALA A C 1
ATOM 1383 O O . ALA A 1 168 ? -10.652 -3.249 -5.733 1.00 88.31 168 ALA A O 1
ATOM 1384 N N . VAL A 1 169 ? -12.485 -2.800 -4.501 1.00 82.44 169 VAL A N 1
ATOM 1385 C CA . VAL A 1 169 ? -13.363 -3.712 -5.234 1.00 82.44 169 VAL A CA 1
ATOM 1386 C C . VAL A 1 169 ? -14.005 -2.932 -6.374 1.00 82.44 169 VAL A C 1
ATOM 1388 O O . VAL A 1 169 ? -14.955 -2.186 -6.167 1.00 82.44 169 VAL A O 1
ATOM 1391 N N . VAL A 1 170 ? -13.472 -3.101 -7.584 1.00 81.75 170 VAL A N 1
ATOM 1392 C CA . VAL A 1 170 ? -14.098 -2.593 -8.810 1.00 81.75 170 VAL A CA 1
ATOM 1393 C C . VAL A 1 170 ? -14.981 -3.700 -9.370 1.00 81.75 170 VAL A C 1
ATOM 1395 O O . VAL A 1 170 ? -14.469 -4.703 -9.867 1.00 81.75 170 VAL A O 1
ATOM 1398 N N . LEU A 1 171 ? -16.300 -3.534 -9.266 1.00 78.31 171 LEU A N 1
ATOM 1399 C CA . LEU A 1 171 ? -17.246 -4.392 -9.976 1.00 78.31 171 LEU A CA 1
ATOM 1400 C C . LEU A 1 171 ? -17.084 -4.127 -11.480 1.00 78.31 171 LEU A C 1
ATOM 1402 O O . LEU A 1 171 ? -17.114 -2.973 -11.908 1.00 78.31 171 LEU A O 1
ATOM 1406 N N . ARG A 1 172 ? -16.840 -5.186 -12.252 1.00 67.44 172 ARG A N 1
ATOM 1407 C CA . ARG A 1 172 ? -16.727 -5.169 -13.714 1.00 67.44 172 ARG A CA 1
ATOM 1408 C C . ARG A 1 172 ? -17.814 -6.033 -14.321 1.00 67.44 172 ARG A C 1
ATOM 1410 O O . ARG A 1 172 ? -18.169 -7.034 -13.660 1.00 67.44 172 ARG A O 1
#

Sequence (172 aa):
MKWHSRRLSKVKATGTTWYKTMISDIGNTKFDKFSKWLSVMHIGEYSSMELEVVKAEMVLAPTLPFKKVQTADKYPKGQSRGRQWKHLRHLLHAADAFSMPPDRPNYLNIQSPPSIYPTKRYCDITGFEAPYADPRTKLRYADPEVFKQIRMLPDEYVQRYLALRNAAVVLR

InterPro domains:
  IPR013272 Vps72/YL1, C-terminal [PF08265] (122-150)
  IPR013272 Vps72/YL1, C-terminal [SM00993] (121-150)
  IPR029525 INO80 complex, subunit Ies6 [PTHR31200] (49-172)

Organism: NCBI:txid240449

Solvent-accessible surface area (backbone atoms only — not comparable to full-atom values): 11418 Å² total; per-residue (Å²): 138,72,66,68,59,58,56,54,52,53,55,54,54,54,52,57,56,48,59,62,57,58,78,75,56,95,58,85,63,60,58,62,56,49,56,57,52,58,72,69,70,72,77,98,75,69,73,65,58,55,58,54,52,67,71,62,76,71,70,73,69,97,63,56,94,87,56,78,81,76,63,85,84,80,59,82,85,63,77,87,69,68,88,73,85,75,53,67,69,61,52,41,60,75,63,43,63,85,80,51,62,87,88,55,88,43,95,88,68,72,68,80,78,80,81,86,68,84,78,86,49,49,12,70,84,80,62,45,71,17,92,43,64,43,89,87,74,66,49,32,32,66,49,74,68,55,49,56,52,59,74,72,52,57,66,72,56,48,44,54,54,29,43,77,74,76,63,45,86,74,90,126

Secondary structure (DSSP, 8-state):
--HHHHHHHHHHHHHHHHHHHHTT--STTHHHHHHHHHTTS--S--HHHHHHHHHTT----SS-TT-----TTSS------------HHHHHHHTTTTTS-TTS--TTT-PPPPP-SPPP-B-TTT-SB--EE-TTT--EESSHHHHHHHHHS-HHHHHHHHHHTT------

Nearest PDB structures (foldseek):
  7zi4-assembly1_Q  TM=6.167E-01  e=2.226E-07  Homo sapiens
  8oot-assembly1_I  TM=5.367E-01  e=7.293E-07  Thermochaetoides thermophila
  8etw-assembly1_S  TM=5.255E-01  e=1.242E-05  Saccharomyces cerevisiae S288C
  8eu9-assembly1_S  TM=5.187E-01  e=2.926E-05  Saccharomyces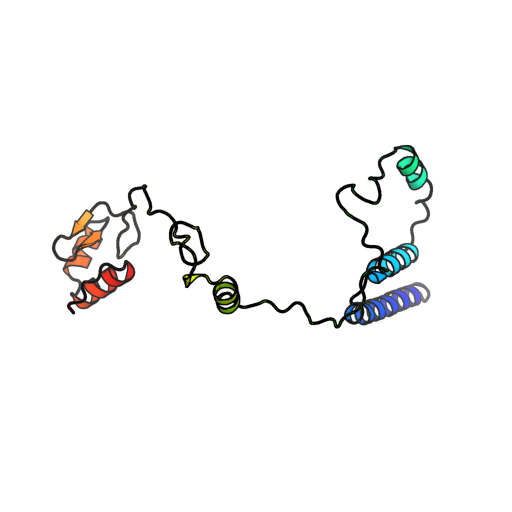 cerevisiae S288C
  8x1c-assembly1_L  TM=4.864E-01  e=1.185E-01  Homo sapiens

Radius of gyration: 34.68 Å; Cα contacts (8 Å, |Δi|>4): 76; chains: 1; bounding box: 85×71×59 Å

pLDDT: mean 73.16, std 17.82, range [38.78, 96.44]